Protein AF-A0A1J1JD50-F1 (afdb_monomer_lite)

Sequence (99 aa):
MIKVTRTIKLKFAKLNRCKAQMFEQMTEENTQIANKLLSLPIKERRKMTTAKIMSELKSALVNQVIRHTTSPTGRKTKQYKVLPVEVNNQKRKQFKGVL

Organism: Planktothrix agardhii (NCBI:txid1160)

Foldseek 3Di:
DDDDDDFDQDDDPDDDPVLVVVQVVVFVQLQVLLLVLLVDDLVVLVVDALVNDDDPDDRQQSVVSSVCCNDPNNNPDNGDPTDGGDDGPVCVVVCPPVD

Structure (mmCIF, N/CA/C/O backbone):
data_AF-A0A1J1JD50-F1
#
_entry.id   AF-A0A1J1JD50-F1
#
loop_
_atom_site.group_PDB
_atom_site.id
_atom_site.type_symbol
_atom_site.label_atom_id
_atom_site.label_alt_id
_atom_site.label_comp_id
_atom_site.label_asym_id
_atom_site.label_entity_id
_atom_site.label_seq_id
_atom_site.pdbx_PDB_ins_code
_atom_site.Cartn_x
_atom_site.Cartn_y
_atom_site.Cartn_z
_atom_site.occupancy
_atom_site.B_iso_or_equiv
_atom_site.auth_seq_id
_atom_site.auth_comp_id
_atom_site.auth_asym_id
_atom_site.auth_atom_id
_atom_site.pdbx_PDB_model_num
ATOM 1 N N . MET A 1 1 ? 27.477 -16.443 11.977 1.00 46.53 1 MET A N 1
ATOM 2 C CA . MET A 1 1 ? 26.095 -16.480 12.513 1.00 46.53 1 MET A CA 1
ATOM 3 C C . MET A 1 1 ? 25.253 -15.437 11.777 1.00 46.53 1 MET A C 1
ATOM 5 O O . MET A 1 1 ? 25.513 -14.250 11.927 1.00 46.53 1 MET A O 1
ATOM 9 N N . ILE A 1 2 ? 24.316 -15.844 10.914 1.00 51.22 2 ILE A N 1
ATOM 10 C CA . ILE A 1 2 ? 23.498 -14.907 10.120 1.00 51.22 2 ILE A CA 1
ATOM 11 C C . ILE A 1 2 ? 22.357 -14.389 11.004 1.00 51.22 2 ILE A C 1
ATOM 13 O O . ILE A 1 2 ? 21.532 -15.166 11.480 1.00 51.22 2 ILE A O 1
ATOM 17 N N . LYS A 1 3 ? 22.307 -13.074 11.247 1.00 51.81 3 LYS A N 1
ATOM 18 C CA . LYS A 1 3 ? 21.242 -12.433 12.034 1.00 51.81 3 LYS A CA 1
ATOM 19 C C . LYS A 1 3 ? 19.956 -12.389 11.198 1.00 51.81 3 LYS A C 1
ATOM 21 O O . LYS A 1 3 ? 19.779 -11.512 10.358 1.00 51.81 3 LYS A O 1
ATOM 26 N N . VAL A 1 4 ? 19.062 -13.354 11.405 1.00 52.50 4 VAL A N 1
ATOM 27 C CA . VAL A 1 4 ? 17.744 -13.376 10.753 1.00 52.50 4 VAL A CA 1
ATOM 28 C C . VAL A 1 4 ? 16.797 -12.444 11.511 1.00 52.50 4 VAL A C 1
ATOM 30 O O . VAL A 1 4 ? 16.253 -12.803 12.553 1.00 52.50 4 VAL A O 1
ATOM 33 N N . THR A 1 5 ? 16.579 -11.236 10.995 1.00 57.00 5 THR A N 1
ATOM 34 C CA . THR A 1 5 ? 15.579 -10.311 11.550 1.00 57.00 5 THR A CA 1
ATOM 35 C C . THR A 1 5 ? 14.186 -10.733 11.083 1.00 57.00 5 THR A C 1
ATOM 37 O O . THR A 1 5 ? 13.789 -10.442 9.957 1.00 57.00 5 THR A O 1
ATOM 40 N N . ARG A 1 6 ? 13.423 -11.431 11.934 1.00 51.00 6 ARG A N 1
ATOM 41 C CA . ARG A 1 6 ? 12.014 -11.754 11.657 1.00 51.00 6 ARG A CA 1
ATOM 42 C C . ARG A 1 6 ? 11.125 -10.561 12.011 1.00 51.00 6 ARG A C 1
ATOM 44 O O . ARG A 1 6 ? 11.012 -10.185 13.175 1.00 51.00 6 ARG A O 1
ATOM 51 N N . THR A 1 7 ? 10.477 -9.965 11.015 1.00 55.19 7 THR A N 1
ATOM 52 C CA . THR A 1 7 ? 9.455 -8.935 11.240 1.00 55.19 7 THR A CA 1
ATOM 53 C C . THR A 1 7 ? 8.150 -9.603 11.670 1.00 55.19 7 THR A C 1
ATOM 55 O O . THR A 1 7 ? 7.480 -10.242 10.862 1.00 55.19 7 THR A O 1
ATOM 58 N N . ILE A 1 8 ? 7.783 -9.461 12.945 1.00 52.69 8 ILE A N 1
ATOM 59 C CA . ILE A 1 8 ? 6.489 -9.923 13.461 1.00 52.69 8 ILE A CA 1
ATOM 60 C C . ILE A 1 8 ? 5.417 -8.897 13.079 1.00 52.69 8 ILE A C 1
ATOM 62 O O . ILE A 1 8 ? 5.531 -7.720 13.427 1.00 52.69 8 ILE A O 1
ATOM 66 N N . LYS A 1 9 ? 4.367 -9.340 12.378 1.00 55.38 9 LYS A N 1
ATOM 67 C CA . LYS A 1 9 ? 3.181 -8.521 12.095 1.00 55.38 9 LYS A CA 1
ATOM 68 C C . LYS A 1 9 ? 2.294 -8.484 13.343 1.00 55.38 9 LYS A C 1
ATOM 70 O O . LYS A 1 9 ? 1.589 -9.447 13.630 1.00 55.38 9 LYS A O 1
ATOM 75 N N . LEU A 1 10 ? 2.361 -7.400 14.114 1.00 55.75 10 LEU A N 1
ATOM 76 C CA . LEU A 1 10 ? 1.517 -7.201 15.296 1.00 55.75 10 LEU A CA 1
ATOM 77 C C . LEU A 1 10 ? 0.132 -6.699 14.871 1.00 55.75 10 LEU A C 1
ATOM 79 O O . LEU A 1 10 ? 0.026 -5.668 14.212 1.00 55.75 10 LEU A O 1
ATOM 83 N N . LYS A 1 11 ? -0.924 -7.418 15.264 1.00 57.66 11 LYS A N 1
ATOM 84 C CA . LYS A 1 11 ? -2.306 -6.938 15.138 1.00 57.66 11 LYS A CA 1
ATOM 85 C C . LYS A 1 11 ? -2.567 -5.872 16.207 1.00 57.66 11 LYS A C 1
ATOM 87 O O . LYS A 1 11 ? -2.140 -6.036 17.349 1.00 57.66 11 LYS A O 1
ATOM 92 N N . PHE A 1 12 ? -3.283 -4.805 15.858 1.00 59.31 12 PHE A N 1
ATOM 93 C CA . PHE A 1 12 ? -3.766 -3.839 16.845 1.00 59.31 12 PHE A CA 1
ATOM 94 C C . PHE A 1 12 ? -4.869 -4.487 17.690 1.00 59.31 12 PHE A C 1
ATOM 96 O O . PHE A 1 12 ? -5.892 -4.909 17.156 1.00 59.31 12 PHE A O 1
ATOM 103 N N . ALA A 1 13 ? -4.652 -4.613 19.001 1.00 55.25 13 ALA A N 1
ATOM 104 C CA . ALA A 1 13 ? -5.637 -5.166 19.928 1.00 55.25 13 ALA A CA 1
ATOM 105 C C . ALA A 1 13 ? -6.483 -4.035 20.539 1.00 55.25 13 ALA A C 1
ATOM 107 O O . ALA A 1 13 ? -5.923 -3.060 21.032 1.00 55.25 13 ALA A O 1
ATOM 108 N N . LYS A 1 14 ? -7.816 -4.193 20.536 1.00 63.41 14 LYS A N 1
ATOM 109 C CA . LYS A 1 14 ? -8.797 -3.311 21.208 1.00 63.41 14 LYS A CA 1
ATOM 110 C C . LYS A 1 14 ? -8.706 -1.826 20.813 1.00 63.41 14 LYS A C 1
ATOM 112 O O . LYS A 1 14 ? -8.534 -0.953 21.661 1.00 63.41 14 LYS A O 1
ATOM 117 N N . LEU A 1 15 ? -8.855 -1.529 19.522 1.00 66.06 15 LEU A N 1
ATOM 118 C CA . LEU A 1 15 ? -9.062 -0.148 19.076 1.00 66.06 15 LEU A CA 1
ATOM 119 C C . LEU A 1 15 ? -10.444 0.340 19.538 1.00 66.06 15 LEU A C 1
ATOM 121 O O . LEU A 1 15 ? -11.431 -0.382 19.415 1.00 66.06 15 LEU A O 1
ATOM 125 N N . ASN A 1 16 ? -10.519 1.568 20.058 1.00 80.38 16 ASN A N 1
ATOM 126 C CA . ASN A 1 16 ? -11.808 2.235 20.235 1.00 80.38 16 ASN A CA 1
ATOM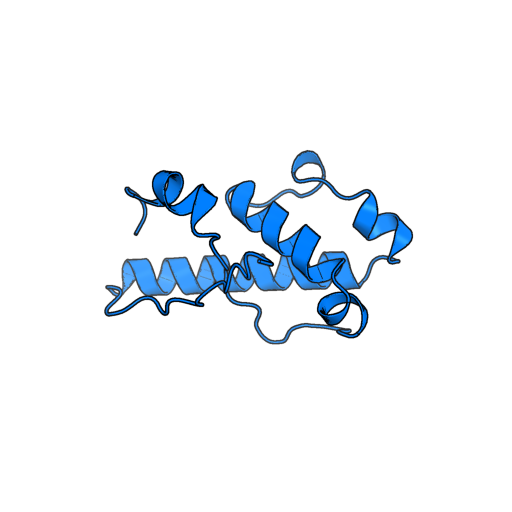 127 C C . ASN A 1 16 ? -12.401 2.595 18.858 1.00 80.38 16 ASN A C 1
ATOM 129 O O . ASN A 1 16 ? -11.686 2.594 17.852 1.00 80.38 16 ASN A O 1
ATOM 133 N N . ARG A 1 17 ? -13.702 2.904 18.806 1.00 80.12 17 ARG A N 1
ATOM 134 C CA . ARG A 1 17 ? -14.425 3.138 17.543 1.00 80.12 17 ARG A CA 1
ATOM 135 C C . ARG A 1 17 ? -13.725 4.155 16.634 1.00 80.12 17 ARG A C 1
ATOM 137 O O . ARG A 1 17 ? -13.520 3.866 15.462 1.00 80.12 17 ARG A O 1
ATOM 144 N N . CYS A 1 18 ? -13.292 5.290 17.183 1.00 80.00 18 CYS A N 1
ATOM 145 C CA . CYS A 1 18 ? -12.621 6.334 1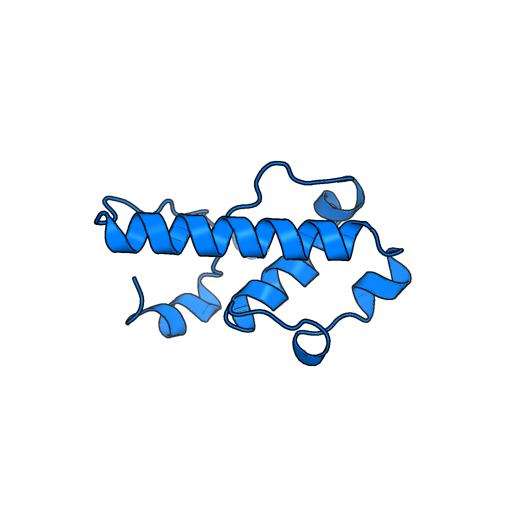6.407 1.00 80.00 18 CYS A CA 1
ATOM 146 C C . CYS A 1 18 ? -11.288 5.852 15.815 1.00 80.00 18 CYS A C 1
ATOM 148 O O . CYS A 1 18 ? -11.018 6.071 14.639 1.00 80.00 18 CYS A O 1
ATOM 150 N N . LYS A 1 19 ? -10.463 5.140 16.595 1.00 76.88 19 LYS A N 1
ATOM 151 C CA . LYS A 1 19 ? -9.186 4.597 16.105 1.00 76.88 19 LYS A CA 1
ATOM 152 C C . LYS A 1 19 ? -9.382 3.481 15.078 1.00 76.88 19 LYS A C 1
ATOM 154 O O . LYS A 1 19 ? -8.574 3.364 14.163 1.00 76.88 19 LYS A O 1
ATOM 159 N N . ALA A 1 20 ? -10.438 2.676 15.214 1.00 82.06 20 ALA A N 1
ATOM 160 C CA . ALA A 1 20 ? -10.796 1.668 14.219 1.00 82.06 20 ALA A CA 1
ATOM 161 C C . ALA A 1 20 ? -11.193 2.322 12.887 1.00 82.06 20 ALA A C 1
ATOM 163 O O . ALA A 1 20 ? -10.649 1.951 11.853 1.00 82.06 20 ALA A O 1
ATOM 164 N N . GLN A 1 21 ? -12.032 3.362 12.928 1.00 84.88 21 GLN A N 1
ATOM 165 C CA . GLN A 1 21 ? -12.418 4.128 11.738 1.00 84.88 21 GLN A CA 1
ATOM 166 C C . GLN A 1 21 ? -11.217 4.810 11.072 1.00 84.88 21 GLN A C 1
ATOM 168 O O . GLN A 1 21 ? -11.044 4.704 9.862 1.00 84.88 21 GLN A O 1
ATOM 173 N N . MET A 1 22 ? -10.331 5.439 11.852 1.00 85.19 22 MET A N 1
ATOM 174 C CA . MET A 1 22 ? -9.084 5.993 11.309 1.00 85.19 22 MET A CA 1
ATOM 175 C C . MET A 1 22 ? -8.221 4.905 10.660 1.00 85.19 22 MET A C 1
ATOM 177 O O . MET A 1 22 ? -7.604 5.132 9.624 1.00 85.19 22 MET A O 1
ATOM 181 N N . PHE A 1 23 ? -8.159 3.711 11.253 1.00 84.75 23 PHE A N 1
ATOM 182 C CA . PHE A 1 23 ? -7.398 2.602 10.686 1.00 84.75 23 PHE A CA 1
ATOM 183 C C . PHE A 1 23 ? -7.999 2.075 9.378 1.00 84.75 23 PHE A C 1
ATOM 185 O O . PHE A 1 23 ? -7.248 1.738 8.461 1.00 84.75 23 PHE A O 1
ATOM 192 N N . GLU A 1 24 ? -9.326 2.033 9.272 1.00 87.69 24 GLU A N 1
ATOM 193 C CA . GLU A 1 24 ? -10.036 1.705 8.033 1.00 87.69 24 GLU A CA 1
ATOM 194 C C . GLU A 1 24 ? -9.741 2.735 6.940 1.00 87.69 24 GLU A C 1
ATOM 196 O O . GLU A 1 24 ? -9.290 2.343 5.865 1.00 87.69 24 GLU A O 1
ATOM 201 N N . GLN A 1 25 ? -9.861 4.031 7.243 1.00 89.62 25 GLN A N 1
ATOM 202 C CA . GLN A 1 25 ? -9.537 5.119 6.310 1.00 89.62 25 GLN A CA 1
ATOM 203 C C . GLN A 1 25 ? -8.084 5.040 5.828 1.00 89.62 25 GLN A C 1
ATOM 205 O O . GLN A 1 25 ? -7.813 5.048 4.628 1.00 89.62 25 GLN A O 1
ATOM 210 N N . MET A 1 26 ? -7.134 4.864 6.754 1.00 91.19 26 MET A N 1
ATOM 211 C CA . MET A 1 26 ? -5.728 4.713 6.380 1.00 91.19 26 MET A CA 1
ATOM 212 C C . MET A 1 26 ? -5.492 3.450 5.537 1.00 91.19 26 MET A C 1
ATOM 214 O O . MET A 1 26 ? -4.641 3.449 4.651 1.00 91.19 26 MET A O 1
ATOM 218 N N . THR A 1 27 ? -6.218 2.361 5.805 1.00 91.19 27 THR A N 1
ATOM 219 C CA . THR A 1 27 ? -6.124 1.111 5.032 1.00 91.19 27 THR A CA 1
ATOM 220 C C . THR A 1 27 ? -6.671 1.282 3.621 1.00 91.19 27 THR A C 1
ATOM 222 O O . THR A 1 27 ? -6.078 0.770 2.666 1.00 91.19 27 THR A O 1
ATOM 225 N N . GLU A 1 28 ? -7.769 2.013 3.469 1.00 93.62 28 GLU A N 1
ATOM 226 C CA . GLU A 1 28 ? -8.341 2.343 2.172 1.00 93.62 28 GLU A CA 1
ATOM 227 C C . GLU A 1 28 ? -7.355 3.170 1.342 1.00 93.62 28 GLU A C 1
ATOM 229 O O . GLU A 1 28 ? -6.983 2.757 0.241 1.00 93.62 28 GLU A O 1
ATOM 234 N N . GLU A 1 29 ? -6.829 4.259 1.905 1.00 93.00 29 GLU A N 1
ATOM 235 C CA . GLU A 1 29 ? -5.853 5.112 1.226 1.00 93.00 29 GLU A CA 1
ATOM 236 C C . GLU A 1 29 ? -4.581 4.332 0.846 1.00 93.00 29 GLU A C 1
ATOM 238 O O . GLU A 1 29 ? -4.094 4.399 -0.287 1.00 93.00 29 GLU A O 1
ATOM 243 N N . ASN A 1 30 ? -4.078 3.495 1.757 1.00 94.25 30 ASN A N 1
ATOM 244 C CA . ASN A 1 30 ? -2.920 2.632 1.527 1.00 94.25 30 ASN A CA 1
ATOM 245 C C . ASN A 1 30 ? -3.153 1.647 0.369 1.00 94.25 30 ASN A C 1
ATOM 247 O O . ASN A 1 30 ? -2.270 1.432 -0.468 1.00 94.25 30 ASN A O 1
ATOM 251 N N . THR A 1 31 ? -4.360 1.086 0.286 1.00 94.31 31 THR A N 1
ATOM 252 C CA . THR A 1 31 ? -4.777 0.192 -0.802 1.00 94.31 31 THR A CA 1
ATOM 253 C C . THR A 1 31 ? -4.859 0.943 -2.131 1.00 94.31 31 THR A C 1
ATOM 255 O O . THR A 1 31 ? -4.361 0.452 -3.148 1.00 94.31 31 THR A O 1
ATOM 258 N N . GLN A 1 32 ? -5.423 2.154 -2.133 1.00 94.75 32 GLN A N 1
ATOM 259 C CA . GLN A 1 32 ? -5.515 2.992 -3.328 1.00 94.75 32 GLN A CA 1
ATOM 260 C C . GLN A 1 32 ? -4.128 3.364 -3.869 1.00 94.75 32 GLN A C 1
ATOM 262 O O . GLN A 1 32 ? -3.872 3.196 -5.063 1.00 94.75 32 GLN A O 1
ATOM 267 N N . ILE A 1 33 ? -3.207 3.807 -3.006 1.00 94.44 33 ILE A N 1
ATOM 268 C CA . ILE A 1 33 ? -1.826 4.133 -3.398 1.00 94.44 33 ILE A CA 1
ATOM 269 C C . ILE A 1 33 ? -1.129 2.900 -3.974 1.00 94.44 33 ILE A C 1
ATOM 271 O O . ILE A 1 33 ? -0.475 2.989 -5.014 1.00 94.44 33 ILE A O 1
ATOM 275 N N . ALA A 1 34 ? -1.285 1.737 -3.337 1.00 94.31 34 ALA A N 1
ATOM 276 C CA . ALA A 1 34 ? -0.683 0.503 -3.822 1.00 94.31 34 ALA A CA 1
ATOM 277 C C . ALA A 1 34 ? -1.168 0.152 -5.232 1.00 94.31 34 ALA A C 1
ATOM 279 O O . ALA A 1 34 ? -0.351 -0.141 -6.102 1.00 94.31 34 ALA A O 1
ATOM 280 N N . ASN A 1 35 ? -2.475 0.237 -5.480 1.00 95.44 35 ASN A N 1
ATOM 281 C CA . ASN A 1 35 ? -3.057 -0.071 -6.784 1.00 95.44 35 ASN A CA 1
ATOM 282 C C . ASN A 1 35 ? -2.649 0.950 -7.861 1.00 95.44 35 ASN A C 1
ATOM 284 O O . ASN A 1 35 ? -2.298 0.540 -8.966 1.00 95.44 35 ASN A O 1
ATOM 288 N N . LYS A 1 36 ? -2.575 2.249 -7.526 1.00 94.19 36 LYS A N 1
ATOM 289 C CA . LYS A 1 36 ? -2.020 3.294 -8.413 1.00 94.19 36 LYS A CA 1
ATOM 290 C C . LYS A 1 36 ? -0.552 3.041 -8.767 1.00 94.19 36 LYS A C 1
ATOM 292 O O . LYS A 1 36 ? -0.117 3.336 -9.871 1.00 94.19 36 LYS A O 1
ATOM 297 N N . LEU A 1 37 ? 0.238 2.499 -7.842 1.00 93.75 37 LEU A N 1
ATOM 298 C CA . LEU A 1 37 ? 1.623 2.122 -8.130 1.00 93.75 37 LEU A CA 1
ATOM 299 C C . LEU A 1 37 ? 1.697 0.850 -8.983 1.00 93.75 37 LEU A C 1
ATOM 301 O O . LEU A 1 37 ? 2.554 0.756 -9.856 1.00 93.75 37 LEU A O 1
ATOM 305 N N . LEU A 1 38 ? 0.829 -0.137 -8.743 1.00 93.81 38 LEU A N 1
ATOM 306 C CA . LEU A 1 38 ? 0.821 -1.391 -9.501 1.00 93.81 38 LEU A CA 1
ATOM 307 C C . LEU A 1 38 ? 0.422 -1.208 -10.969 1.00 93.81 38 LEU A C 1
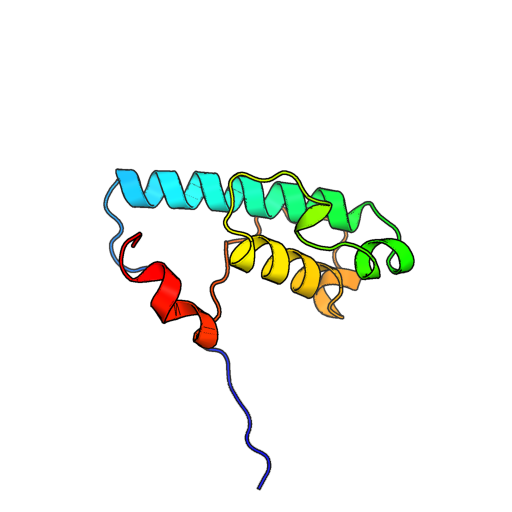ATOM 309 O O . LEU A 1 38 ? 0.917 -1.972 -11.800 1.00 93.81 38 LEU A O 1
ATOM 313 N N . SER A 1 39 ? -0.386 -0.193 -11.294 1.00 93.00 39 SER A N 1
ATOM 314 C CA . SER A 1 39 ? -0.714 0.150 -12.684 1.00 93.00 39 SER A CA 1
ATOM 315 C C . SER A 1 39 ? 0.487 0.685 -13.471 1.00 93.00 39 SER A C 1
ATOM 317 O O . SER A 1 39 ? 0.483 0.628 -14.697 1.00 93.00 39 SER A O 1
ATOM 319 N N . LEU A 1 40 ? 1.537 1.158 -12.791 1.00 92.44 40 LEU A N 1
ATOM 320 C CA . LEU A 1 40 ? 2.767 1.610 -13.435 1.00 92.44 40 LEU A CA 1
ATOM 321 C C . LEU A 1 40 ? 3.697 0.429 -13.779 1.00 92.44 40 LEU A C 1
ATOM 323 O O . LEU A 1 40 ? 3.806 -0.549 -13.018 1.00 92.44 40 LEU A O 1
ATOM 327 N N . PRO A 1 41 ? 4.485 0.525 -14.863 1.00 92.00 41 PRO A N 1
ATOM 328 C CA . PRO A 1 41 ? 5.593 -0.385 -15.119 1.00 92.00 41 PRO A CA 1
ATOM 329 C C . PRO A 1 41 ? 6.606 -0.409 -13.965 1.00 92.00 41 PRO A C 1
ATOM 331 O O . PRO A 1 41 ? 6.877 0.593 -13.300 1.00 92.00 41 PRO A O 1
ATOM 334 N N . ILE A 1 42 ? 7.250 -1.558 -13.737 1.00 90.12 42 ILE A N 1
ATOM 335 C CA . ILE A 1 42 ? 8.186 -1.734 -12.609 1.00 90.12 42 ILE A CA 1
ATOM 336 C C . ILE A 1 42 ? 9.366 -0.747 -12.627 1.00 90.12 42 ILE A C 1
ATOM 338 O O . ILE A 1 42 ? 9.858 -0.350 -11.569 1.00 90.12 42 ILE A O 1
ATOM 342 N N . LYS A 1 43 ? 9.821 -0.337 -13.819 1.00 91.38 43 LYS A N 1
ATOM 343 C CA . LYS A 1 43 ? 10.896 0.654 -13.982 1.00 91.38 43 LYS A CA 1
ATOM 344 C C . LYS A 1 43 ? 10.486 2.021 -13.429 1.00 91.38 43 LYS A C 1
ATOM 346 O O . LYS A 1 43 ? 11.312 2.692 -12.819 1.00 91.38 43 LYS A O 1
ATOM 351 N N . GLU A 1 44 ? 9.225 2.402 -13.599 1.00 91.56 44 GLU A N 1
ATOM 352 C CA . GLU A 1 44 ? 8.675 3.670 -13.116 1.00 91.56 44 GLU A CA 1
ATOM 353 C C . GLU A 1 44 ? 8.379 3.614 -11.623 1.00 91.56 44 GLU A C 1
ATOM 355 O O . GLU A 1 44 ? 8.796 4.509 -10.892 1.00 91.56 44 GLU A O 1
ATOM 360 N N . ARG A 1 45 ? 7.804 2.505 -11.137 1.00 91.44 45 ARG A N 1
ATOM 361 C CA . ARG A 1 45 ? 7.602 2.275 -9.695 1.00 91.44 45 ARG A CA 1
ATOM 362 C C . ARG A 1 45 ? 8.876 2.474 -8.881 1.00 91.44 45 ARG A C 1
ATOM 364 O O . ARG A 1 45 ? 8.840 3.072 -7.813 1.00 91.44 45 ARG A O 1
ATOM 371 N N . ARG A 1 46 ? 10.019 1.998 -9.386 1.00 89.81 46 ARG A N 1
ATOM 372 C CA . ARG A 1 46 ? 11.327 2.144 -8.720 1.00 89.81 46 ARG A CA 1
ATOM 373 C C . ARG A 1 46 ? 11.827 3.591 -8.645 1.00 89.81 46 ARG A C 1
ATOM 375 O O . ARG A 1 46 ? 12.693 3.871 -7.826 1.00 89.81 46 ARG A O 1
ATOM 382 N N . LYS A 1 47 ? 11.299 4.491 -9.479 1.00 92.06 47 LYS A N 1
ATOM 383 C CA . LYS A 1 47 ? 11.606 5.931 -9.477 1.00 92.06 47 LYS A CA 1
ATOM 384 C C . LYS A 1 47 ? 10.626 6.745 -8.622 1.00 92.06 47 LYS A C 1
ATOM 386 O O . LYS A 1 47 ? 10.781 7.970 -8.527 1.00 92.06 47 LYS A O 1
ATOM 391 N N . MET A 1 48 ? 9.607 6.098 -8.052 1.00 92.25 48 MET A N 1
ATOM 392 C CA . MET A 1 48 ? 8.642 6.746 -7.172 1.00 92.25 48 MET A CA 1
ATOM 393 C C . MET A 1 48 ? 9.268 7.014 -5.810 1.00 92.25 48 MET A C 1
ATOM 395 O O . MET A 1 48 ? 9.985 6.188 -5.248 1.00 92.25 48 MET A O 1
ATOM 399 N N . THR A 1 49 ? 8.972 8.190 -5.278 1.00 91.12 49 THR A N 1
ATOM 400 C CA . THR A 1 49 ? 9.373 8.632 -3.945 1.00 91.12 49 THR A CA 1
ATOM 401 C C . THR A 1 49 ? 8.153 9.221 -3.256 1.00 91.12 49 THR A C 1
ATOM 403 O O . THR A 1 49 ? 7.168 9.562 -3.912 1.00 91.12 49 THR A O 1
ATOM 406 N N . THR A 1 50 ? 8.206 9.379 -1.936 1.00 88.56 50 THR A N 1
ATOM 407 C CA . THR A 1 50 ? 7.106 9.996 -1.178 1.00 88.56 50 THR A CA 1
ATOM 408 C C . THR A 1 50 ? 6.774 11.408 -1.648 1.00 88.56 50 THR A C 1
ATOM 410 O O . THR A 1 50 ? 5.627 11.804 -1.559 1.00 88.56 50 THR A O 1
ATOM 413 N N . ALA A 1 51 ? 7.743 12.150 -2.196 1.00 88.38 51 ALA A N 1
ATOM 414 C CA . ALA A 1 51 ? 7.510 13.491 -2.737 1.00 88.38 51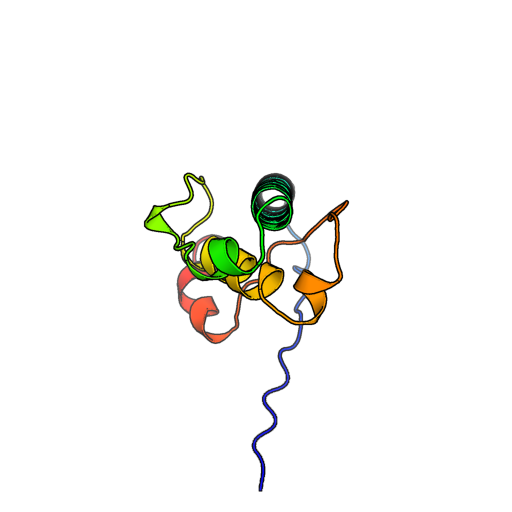 ALA A CA 1
ATOM 415 C C . ALA A 1 51 ? 6.633 13.496 -4.003 1.00 88.38 51 ALA A C 1
ATOM 417 O O . ALA A 1 51 ? 6.037 14.513 -4.332 1.00 88.38 51 ALA A O 1
ATOM 418 N N . LYS A 1 52 ? 6.555 12.368 -4.721 1.00 88.38 52 LYS A N 1
ATOM 419 C CA . LYS A 1 52 ? 5.758 12.220 -5.950 1.00 88.38 52 LYS A CA 1
ATOM 420 C C . LYS A 1 52 ? 4.364 11.644 -5.696 1.00 88.38 52 LYS A C 1
ATOM 422 O O . LYS A 1 52 ? 3.639 11.372 -6.647 1.00 88.38 52 LYS A O 1
ATOM 427 N N . ILE A 1 53 ? 4.015 11.388 -4.438 1.00 88.56 53 ILE A N 1
ATOM 428 C CA . ILE A 1 53 ? 2.737 10.796 -4.049 1.00 88.56 53 ILE A CA 1
ATOM 429 C C . ILE A 1 53 ? 2.062 11.771 -3.093 1.00 88.56 53 ILE A C 1
ATOM 431 O O . ILE A 1 53 ? 2.509 11.935 -1.962 1.00 88.56 53 ILE A O 1
ATOM 435 N N . MET A 1 54 ? 0.981 12.401 -3.548 1.00 86.75 54 MET A N 1
ATOM 436 C CA . MET A 1 54 ? 0.097 13.149 -2.660 1.00 86.75 54 MET A CA 1
ATOM 437 C C . MET A 1 54 ? -0.760 12.162 -1.870 1.00 86.75 54 MET A C 1
ATOM 439 O O . MET A 1 54 ? -1.433 11.315 -2.459 1.00 86.75 54 MET A O 1
ATOM 443 N N . SER A 1 55 ? -0.671 12.241 -0.547 1.00 87.25 55 SER A N 1
ATOM 444 C CA . SER A 1 55 ? -1.357 11.356 0.389 1.00 87.25 55 SER A CA 1
ATOM 445 C C . SER A 1 55 ? -1.468 12.042 1.748 1.00 87.25 55 SER A C 1
ATOM 447 O O . SER A 1 55 ? -0.572 12.793 2.139 1.00 87.25 55 SER A O 1
ATOM 449 N N . GLU A 1 56 ? -2.552 11.760 2.460 1.00 85.94 56 GLU A N 1
ATOM 450 C CA . GLU A 1 56 ? -2.760 12.135 3.859 1.00 85.94 56 GLU A CA 1
ATOM 451 C C . GLU A 1 56 ? -1.989 11.199 4.809 1.00 85.94 56 GLU A C 1
ATOM 453 O O . GLU A 1 56 ? -1.684 11.557 5.953 1.00 85.94 56 GLU A O 1
ATOM 458 N N . LEU A 1 57 ? -1.577 10.017 4.331 1.00 86.88 57 LEU A N 1
ATOM 459 C CA . LEU A 1 57 ? -0.694 9.128 5.073 1.00 86.88 57 LEU A CA 1
ATOM 460 C C . LEU A 1 57 ? 0.673 9.770 5.316 1.00 86.88 57 LEU A C 1
ATOM 462 O O . LEU A 1 57 ? 1.323 10.339 4.436 1.00 86.88 57 LEU A O 1
ATOM 466 N N . LYS A 1 58 ? 1.208 9.529 6.516 1.00 86.44 58 LYS A N 1
ATOM 467 C CA . LYS A 1 58 ? 2.597 9.872 6.835 1.00 86.44 58 LYS A CA 1
ATOM 468 C C . LYS A 1 58 ? 3.552 9.239 5.820 1.00 86.44 58 LYS A C 1
ATOM 470 O O . LYS A 1 58 ? 3.449 8.053 5.501 1.00 86.44 58 LYS A O 1
ATOM 475 N N . SER A 1 59 ? 4.583 9.989 5.433 1.00 86.19 59 SER A N 1
ATOM 476 C CA . SER A 1 59 ? 5.615 9.562 4.473 1.00 86.19 59 SER A CA 1
ATOM 477 C C . SER A 1 59 ? 6.251 8.201 4.794 1.00 86.19 59 SER A C 1
ATOM 479 O O . SER A 1 59 ? 6.633 7.457 3.893 1.00 86.19 59 SER A O 1
ATOM 481 N N . ALA A 1 60 ? 6.340 7.830 6.076 1.00 85.75 60 ALA A N 1
ATOM 482 C CA . ALA A 1 60 ? 6.827 6.521 6.503 1.00 85.75 60 ALA A CA 1
ATOM 483 C C . ALA A 1 60 ? 5.954 5.355 5.998 1.00 85.75 60 ALA A C 1
ATOM 485 O O . ALA A 1 60 ? 6.502 4.323 5.610 1.00 85.75 60 ALA A O 1
ATOM 486 N N . LEU A 1 61 ? 4.629 5.523 5.981 1.00 88.12 61 LEU A N 1
ATOM 487 C CA . LEU A 1 61 ? 3.675 4.519 5.503 1.00 88.12 61 LEU A CA 1
ATOM 488 C C . LEU A 1 61 ? 3.701 4.438 3.978 1.00 88.12 61 LEU A C 1
ATOM 490 O O . LEU A 1 61 ? 3.860 3.357 3.420 1.00 88.12 61 LEU A O 1
ATOM 494 N N . VAL A 1 62 ? 3.689 5.587 3.301 1.00 90.31 62 VAL A N 1
ATOM 495 C CA . VAL A 1 62 ? 3.792 5.657 1.835 1.00 90.31 62 VAL A CA 1
ATOM 496 C C . VAL A 1 62 ? 5.087 4.997 1.335 1.00 90.31 62 VAL A C 1
ATOM 498 O O . VAL A 1 62 ? 5.069 4.205 0.392 1.00 90.31 62 VAL A O 1
ATOM 501 N N . ASN A 1 63 ? 6.215 5.226 2.017 1.00 91.00 63 ASN A N 1
ATOM 502 C CA . ASN A 1 63 ? 7.475 4.536 1.722 1.00 91.00 63 ASN A CA 1
ATOM 503 C C . ASN A 1 63 ? 7.367 3.012 1.857 1.00 91.00 63 ASN A C 1
ATOM 505 O O . ASN A 1 63 ? 7.985 2.278 1.081 1.00 91.00 63 ASN A O 1
ATOM 509 N N . GLN A 1 64 ? 6.598 2.524 2.831 1.00 88.75 64 GLN A N 1
ATOM 510 C CA . GLN A 1 64 ? 6.369 1.094 3.005 1.00 88.75 64 GLN A CA 1
ATOM 511 C C . GLN A 1 64 ? 5.575 0.518 1.825 1.00 88.75 64 GLN A C 1
ATOM 513 O O . GLN A 1 64 ? 5.937 -0.546 1.323 1.00 88.75 64 GLN A O 1
ATOM 518 N N . VAL A 1 65 ? 4.577 1.242 1.311 1.00 92.00 65 VAL A N 1
ATOM 519 C CA . VAL A 1 65 ? 3.812 0.839 0.117 1.00 92.00 65 VAL A CA 1
ATOM 520 C C . VAL A 1 65 ? 4.689 0.795 -1.133 1.00 92.00 65 VAL A C 1
ATOM 522 O O . VAL A 1 65 ? 4.643 -0.181 -1.885 1.00 92.00 65 VAL A O 1
ATOM 525 N N . ILE A 1 66 ? 5.543 1.802 -1.346 1.00 91.69 66 ILE A N 1
ATOM 526 C CA . ILE A 1 66 ? 6.495 1.817 -2.471 1.00 91.69 66 ILE A CA 1
ATOM 527 C C . ILE A 1 66 ? 7.423 0.591 -2.402 1.00 91.69 66 ILE A C 1
ATOM 529 O O . ILE A 1 66 ? 7.625 -0.119 -3.391 1.00 91.69 66 ILE A O 1
ATOM 533 N N . ARG A 1 67 ? 7.957 0.279 -1.215 1.00 90.06 67 ARG A N 1
ATOM 534 C CA . ARG A 1 67 ? 8.788 -0.921 -1.006 1.00 90.06 67 ARG A CA 1
ATOM 535 C C . ARG A 1 67 ? 8.004 -2.205 -1.259 1.00 90.06 67 ARG A C 1
ATOM 537 O O . ARG A 1 67 ? 8.515 -3.127 -1.889 1.00 90.06 67 ARG A O 1
ATOM 544 N N . HIS A 1 68 ? 6.756 -2.262 -0.803 1.00 90.88 68 HIS A N 1
ATOM 545 C CA . HIS A 1 68 ? 5.908 -3.432 -0.976 1.00 90.88 68 HIS A CA 1
ATOM 546 C C . HIS A 1 68 ? 5.614 -3.702 -2.458 1.00 90.88 68 HIS A C 1
ATOM 548 O O . HIS A 1 68 ? 5.844 -4.809 -2.943 1.00 90.88 68 HIS A O 1
ATOM 554 N N . THR A 1 69 ? 5.203 -2.680 -3.210 1.00 91.56 69 THR A N 1
ATOM 555 C CA . THR A 1 69 ? 4.853 -2.775 -4.643 1.00 91.56 69 THR A CA 1
ATOM 556 C C . THR A 1 69 ? 6.050 -3.022 -5.571 1.00 91.56 69 THR A C 1
ATOM 558 O O . THR A 1 69 ? 5.872 -3.479 -6.703 1.00 91.56 69 THR A O 1
ATOM 561 N N . THR A 1 70 ? 7.278 -2.777 -5.099 1.00 91.50 70 THR A N 1
ATOM 562 C CA . THR A 1 70 ? 8.531 -3.085 -5.819 1.00 91.50 70 THR A CA 1
ATOM 563 C C . THR A 1 70 ? 9.173 -4.419 -5.401 1.00 91.50 70 THR A C 1
ATOM 565 O O . THR A 1 70 ? 10.058 -4.938 -6.102 1.00 91.50 70 THR A O 1
ATOM 568 N N . SER A 1 71 ? 8.714 -5.015 -4.295 1.00 89.25 71 SER A N 1
ATOM 569 C CA . SER A 1 71 ? 9.164 -6.323 -3.806 1.00 89.25 71 SER A CA 1
ATOM 570 C C . SER A 1 71 ? 8.796 -7.467 -4.769 1.00 89.25 71 SER A C 1
ATOM 572 O O . SER A 1 71 ? 7.890 -7.311 -5.589 1.00 89.25 71 SER A O 1
ATOM 574 N N . PRO A 1 72 ? 9.462 -8.636 -4.696 1.00 88.50 72 PRO A N 1
ATOM 575 C CA . PRO A 1 72 ? 9.102 -9.798 -5.513 1.00 88.50 72 PRO A CA 1
ATOM 576 C C . PRO A 1 72 ? 7.627 -10.203 -5.386 1.00 88.50 72 PRO A C 1
ATOM 578 O O . PRO A 1 72 ? 7.014 -10.562 -6.387 1.00 88.50 72 PRO A O 1
ATOM 581 N N . THR A 1 73 ? 7.051 -10.093 -4.185 1.00 85.12 73 THR A N 1
ATOM 582 C CA . THR A 1 73 ? 5.631 -10.375 -3.936 1.00 85.12 73 THR A CA 1
ATOM 583 C C . THR A 1 73 ? 4.744 -9.355 -4.644 1.00 85.12 73 THR A C 1
ATOM 585 O O . THR A 1 73 ? 3.903 -9.734 -5.451 1.00 85.12 73 THR A O 1
ATOM 588 N N . GLY A 1 74 ? 4.996 -8.059 -4.436 1.00 85.25 74 GLY A N 1
ATOM 589 C CA . GLY A 1 74 ? 4.210 -6.994 -5.064 1.00 85.25 74 GLY A CA 1
ATOM 590 C C . GLY A 1 74 ? 4.325 -6.948 -6.588 1.00 85.25 74 GLY A C 1
ATOM 591 O O . GLY A 1 74 ? 3.390 -6.525 -7.253 1.00 85.25 74 GLY A O 1
ATOM 592 N N . ARG A 1 75 ? 5.430 -7.434 -7.168 1.00 86.94 75 ARG A N 1
ATOM 593 C CA . ARG A 1 75 ? 5.583 -7.560 -8.629 1.00 86.94 75 ARG A CA 1
ATOM 594 C C . ARG A 1 75 ? 4.625 -8.571 -9.253 1.00 86.94 75 ARG A C 1
ATOM 596 O O . ARG A 1 75 ? 4.261 -8.396 -10.410 1.00 86.94 75 ARG A O 1
ATOM 603 N N . LYS A 1 76 ? 4.268 -9.628 -8.520 1.00 87.88 76 LYS A N 1
ATOM 604 C CA . LYS A 1 76 ? 3.340 -10.668 -8.991 1.00 87.88 76 LYS A CA 1
ATOM 605 C C . LYS A 1 76 ? 1.879 -10.269 -8.780 1.00 87.88 76 LYS A C 1
ATOM 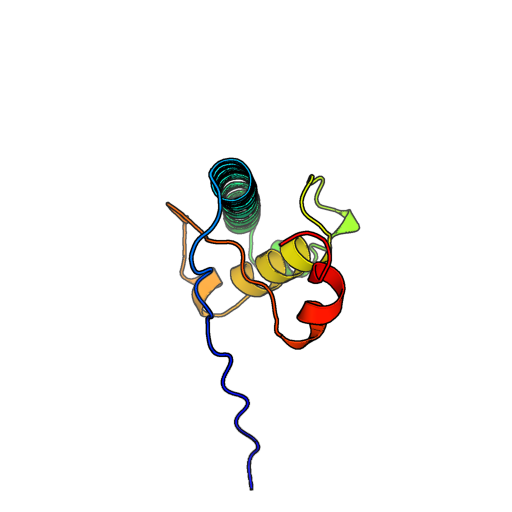607 O O . LYS A 1 76 ? 0.997 -10.812 -9.438 1.00 87.88 76 LYS A O 1
ATOM 612 N N . THR A 1 77 ? 1.626 -9.322 -7.880 1.00 90.25 77 THR A N 1
ATOM 613 C CA . THR A 1 77 ? 0.283 -8.824 -7.597 1.00 90.25 77 THR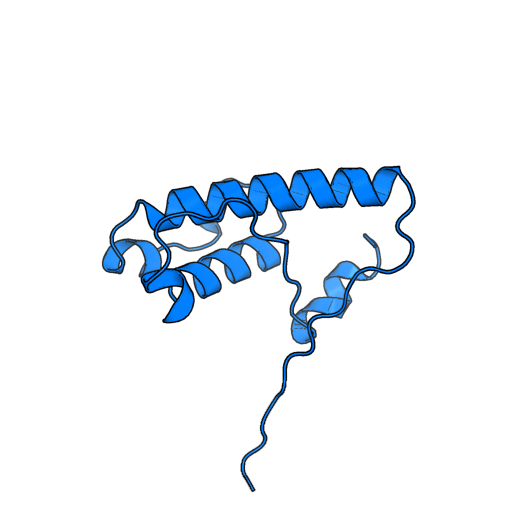 A CA 1
ATOM 614 C C . THR A 1 77 ? -0.172 -7.837 -8.668 1.00 90.25 77 THR A C 1
ATOM 616 O O . THR A 1 77 ? 0.522 -6.865 -8.957 1.00 90.25 77 THR A O 1
ATOM 619 N N . LYS A 1 78 ? -1.368 -8.060 -9.225 1.00 89.81 78 LYS A N 1
ATOM 620 C CA . LYS A 1 78 ? -2.013 -7.125 -10.163 1.00 89.81 78 LYS A CA 1
ATOM 621 C C . LYS A 1 78 ? -2.773 -6.015 -9.435 1.00 89.81 78 LYS A C 1
ATOM 623 O O . LYS A 1 78 ? -2.679 -4.857 -9.816 1.00 89.81 78 LYS A O 1
ATOM 628 N N . GLN A 1 79 ? -3.495 -6.378 -8.378 1.00 93.56 79 GLN A N 1
ATOM 629 C CA . GLN A 1 79 ? -4.307 -5.467 -7.579 1.00 93.56 79 GLN A CA 1
ATOM 630 C C . GLN A 1 79 ? -4.512 -6.046 -6.175 1.00 93.56 79 GLN A C 1
ATOM 632 O O . GLN A 1 79 ? -4.576 -7.265 -6.005 1.00 93.56 79 GLN A O 1
ATOM 637 N N . TYR A 1 80 ? -4.642 -5.178 -5.177 1.00 92.62 80 TYR A N 1
ATOM 638 C CA . TYR A 1 80 ? -5.074 -5.533 -3.831 1.00 92.62 80 TYR A CA 1
ATOM 639 C C . TYR A 1 80 ? -6.556 -5.211 -3.650 1.00 92.62 80 TYR A C 1
ATOM 641 O O . TYR A 1 80 ? -6.982 -4.091 -3.933 1.00 92.62 80 TYR A O 1
ATOM 649 N N . LYS A 1 81 ? -7.317 -6.176 -3.115 1.00 92.69 81 LYS A N 1
ATOM 650 C CA . LYS A 1 81 ? -8.666 -5.926 -2.583 1.00 92.69 81 LYS A CA 1
ATOM 651 C C . LYS A 1 81 ? -8.591 -5.107 -1.292 1.00 92.69 81 LYS A C 1
ATOM 653 O O . LYS A 1 81 ? -9.344 -4.163 -1.119 1.00 92.69 81 LYS A O 1
ATOM 658 N N . VAL A 1 82 ? -7.665 -5.479 -0.408 1.00 91.88 82 VAL A N 1
ATOM 659 C CA . VAL A 1 82 ? -7.332 -4.765 0.829 1.00 91.88 82 VAL A CA 1
ATOM 660 C C . VAL A 1 82 ? -5.836 -4.933 1.072 1.00 91.88 82 VAL A C 1
ATOM 662 O O . VAL A 1 82 ? -5.332 -6.058 1.055 1.00 91.88 82 VAL A O 1
ATOM 665 N N . LEU A 1 83 ? -5.129 -3.831 1.311 1.00 89.50 83 LEU A N 1
ATOM 666 C CA . LEU A 1 83 ? -3.746 -3.822 1.775 1.00 89.50 83 LEU A CA 1
ATOM 667 C C . LEU A 1 83 ? -3.672 -3.052 3.103 1.00 89.50 83 LEU A C 1
ATOM 669 O O . LEU A 1 83 ? -3.648 -1.820 3.085 1.00 89.50 83 LEU A O 1
ATOM 673 N N . PRO A 1 84 ? -3.620 -3.749 4.252 1.00 86.56 84 PRO A N 1
ATOM 674 C CA . PRO A 1 84 ? -3.508 -3.105 5.555 1.00 86.56 84 PRO A CA 1
ATOM 675 C C . PRO A 1 84 ? -2.243 -2.256 5.670 1.00 86.56 84 PRO A C 1
ATOM 677 O O . PRO A 1 84 ? -1.196 -2.586 5.107 1.00 86.56 84 PRO A O 1
ATOM 680 N N . VAL A 1 85 ? -2.331 -1.186 6.454 1.00 85.69 85 VAL A N 1
ATOM 681 C CA . VAL A 1 85 ? -1.176 -0.349 6.781 1.00 85.69 85 VAL A CA 1
ATOM 682 C C . VAL A 1 85 ? -0.178 -1.149 7.616 1.00 85.69 85 VAL A C 1
ATOM 684 O O . VAL A 1 85 ? -0.520 -1.706 8.660 1.00 85.69 85 VAL A O 1
ATOM 687 N N . GLU A 1 86 ? 1.081 -1.170 7.183 1.00 75.88 86 GLU A N 1
ATOM 688 C CA . GLU A 1 86 ? 2.169 -1.819 7.913 1.00 75.88 86 GLU A CA 1
ATOM 689 C C . GLU A 1 86 ? 3.138 -0.779 8.479 1.00 75.88 86 GLU A C 1
ATOM 691 O O . GLU A 1 86 ? 3.637 0.094 7.767 1.00 75.88 86 GLU A O 1
ATOM 696 N N . VAL A 1 87 ? 3.458 -0.906 9.768 1.00 68.69 87 VAL A N 1
ATOM 697 C CA . VAL A 1 87 ? 4.421 -0.039 10.455 1.00 68.69 87 VAL A CA 1
ATOM 698 C C . VAL A 1 87 ? 5.644 -0.864 10.848 1.00 68.69 87 VAL A C 1
ATOM 700 O O . VAL A 1 87 ? 5.539 -1.836 11.594 1.00 68.69 87 VAL A O 1
ATOM 703 N N . ASN A 1 88 ? 6.830 -0.494 10.360 1.00 66.69 88 ASN A N 1
ATOM 704 C CA . ASN A 1 88 ? 8.071 -1.164 10.754 1.00 66.69 88 ASN A CA 1
ATOM 705 C C . ASN A 1 88 ? 8.456 -0.787 12.200 1.00 66.69 88 ASN A C 1
ATOM 707 O O . ASN A 1 88 ? 8.386 0.381 12.592 1.00 66.69 88 ASN A O 1
ATOM 711 N N . ASN A 1 89 ? 8.950 -1.759 12.974 1.00 58.50 89 ASN A N 1
ATOM 712 C CA . ASN A 1 89 ? 9.382 -1.590 14.362 1.00 58.50 89 ASN A CA 1
ATOM 713 C C . ASN A 1 89 ? 10.471 -0.502 14.526 1.00 58.50 89 ASN A C 1
ATOM 715 O O . ASN A 1 89 ? 10.498 0.198 15.535 1.00 58.50 89 ASN A O 1
ATOM 719 N N . GLN A 1 90 ? 11.303 -0.271 13.500 1.00 56.38 90 GLN A N 1
ATOM 720 C CA . GLN A 1 90 ? 12.289 0.827 13.476 1.00 56.38 90 GLN A CA 1
ATOM 721 C C . GLN A 1 90 ? 11.654 2.230 13.527 1.00 56.38 90 GLN A C 1
ATOM 723 O O . GLN A 1 90 ? 12.273 3.173 14.013 1.00 56.38 90 GLN A O 1
ATOM 728 N N . LYS A 1 91 ? 10.415 2.383 13.044 1.00 55.59 91 LYS A N 1
ATOM 729 C CA . LYS A 1 91 ? 9.668 3.651 13.042 1.00 55.59 91 LYS A CA 1
ATOM 730 C C . LYS A 1 91 ? 8.601 3.714 14.137 1.00 55.59 91 LYS A C 1
ATOM 732 O O . LYS A 1 91 ? 7.962 4.749 14.288 1.00 55.59 91 LYS A O 1
ATOM 737 N N . ARG A 1 92 ? 8.460 2.670 14.966 1.00 51.12 92 ARG A N 1
ATOM 738 C CA . ARG A 1 92 ? 7.446 2.570 16.034 1.00 51.12 92 ARG A CA 1
ATOM 739 C C . ARG A 1 92 ? 7.452 3.763 16.998 1.00 51.12 92 ARG A C 1
ATOM 741 O O . ARG A 1 92 ? 6.391 4.185 17.443 1.00 51.12 92 ARG A O 1
ATOM 748 N N . LYS A 1 93 ? 8.622 4.357 17.277 1.00 54.62 93 LYS A N 1
ATOM 749 C CA . LYS A 1 93 ? 8.743 5.556 18.133 1.00 54.62 93 LYS A CA 1
ATOM 750 C C . LYS A 1 93 ? 7.980 6.774 17.584 1.00 54.62 93 LYS A C 1
ATOM 752 O O . LYS A 1 93 ? 7.481 7.556 18.378 1.00 54.62 93 LYS A O 1
ATOM 757 N N . GLN A 1 94 ? 7.830 6.905 16.263 1.00 52.31 94 GLN A N 1
ATOM 758 C CA . GLN A 1 94 ? 7.132 8.032 15.618 1.00 52.31 94 GLN A CA 1
ATOM 759 C C . GLN A 1 94 ? 5.597 7.916 15.672 1.00 52.31 94 GLN A C 1
ATOM 761 O O . GLN A 1 94 ? 4.889 8.858 15.318 1.00 52.31 94 GLN A O 1
ATOM 766 N N . PHE A 1 95 ? 5.080 6.764 16.108 1.00 51.78 95 PHE A N 1
ATOM 767 C CA . PHE A 1 95 ? 3.647 6.487 16.234 1.00 51.78 95 PHE A CA 1
ATOM 768 C C . PHE A 1 95 ? 3.179 6.419 17.697 1.00 51.78 95 PHE A C 1
ATOM 770 O O . PHE A 1 95 ? 2.005 6.170 17.939 1.00 51.78 95 PHE A O 1
ATOM 777 N N . LYS A 1 96 ? 4.062 6.702 18.671 1.00 49.44 96 LYS A N 1
ATOM 778 C CA . LYS A 1 96 ? 3.774 6.655 20.120 1.00 49.44 96 LYS A CA 1
ATOM 779 C C . LYS A 1 96 ? 2.736 7.676 20.634 1.00 49.44 96 LYS A C 1
ATOM 781 O O . LYS A 1 96 ? 2.466 7.675 21.824 1.00 49.44 96 LYS A O 1
ATOM 786 N N . GLY A 1 97 ? 2.163 8.519 19.775 1.00 45.62 97 GLY A N 1
ATOM 787 C CA . GLY A 1 97 ? 1.122 9.491 20.146 1.00 45.62 97 GLY A CA 1
ATOM 788 C C . GLY A 1 97 ? -0.114 9.479 19.244 1.00 45.62 97 GLY A C 1
ATOM 789 O O . GLY A 1 97 ? -0.931 10.381 19.341 1.00 45.62 97 GLY A O 1
ATOM 790 N N . VAL A 1 98 ? -0.231 8.505 18.333 1.00 45.38 98 VAL A N 1
ATOM 791 C CA . VAL A 1 98 ? -1.345 8.423 17.360 1.00 45.38 98 VAL A CA 1
ATOM 792 C C . VAL A 1 98 ? -2.176 7.145 17.547 1.00 45.38 98 VAL A C 1
ATOM 794 O O . VAL A 1 98 ? -3.295 7.057 17.055 1.00 45.38 98 VAL A O 1
ATOM 797 N N . LEU A 1 99 ? -1.655 6.165 18.291 1.00 41.50 99 LEU A N 1
ATOM 798 C CA . LEU A 1 99 ? -2.290 4.872 18.551 1.00 41.50 99 LEU A CA 1
ATOM 799 C C . LEU A 1 99 ? -2.467 4.639 20.043 1.00 41.50 99 LEU A C 1
ATOM 801 O O . LEU A 1 99 ? -1.520 4.926 20.801 1.00 41.50 99 LEU A O 1
#

Secondary structure (DSSP, 8-state):
---------PPPPS--HHHHHHHHHHHHHHHHHHHHHHTS-HHHHTT--GGG---SS-HHHHHHHHHHHHSHHHHH-S--S-------GGGGGGGTTT-

Radius of gyration: 14.43 Å; chains: 1; bounding box: 40×30×36 Å

pLDDT: mean 79.41, std 16.33, range [41.5, 95.44]